Protein AF-A0AAI8MNH5-F1 (afdb_monomer_lite)

Organism: NCBI:txid537971

InterPro domains:
  IPR014054 Bacteriophage regulatory protein, Rha family [PF09669] (23-90)
  IPR014054 Bacteriophage regulatory protein, Rha family [TIGR02681] (15-87)

Foldseek 3Di:
DDFDAACNDTFDWDDDPPWTWGKLVVVCVRQLADSVLSVVLLVVQCPDPVCVVVSCVAWAKDWDQDPVRDIDIITIGTPVRVVVCVVVVQAHRVRHGNDDCDPVNVVD

pLDDT: mean 89.57, std 11.37, range [50.47, 97.88]

Sequence (108 aa):
MKDIVINNKSIQFEKQGEQIFCTSLDIANVFEKRHADVLELIYEKLTNEEIKDFTERNFPLSEYKDSTGRTLPCYKLTRDGFSFIAIYDKKDKDGNVIEERTQEDAKA

Secondary structure (DSSP, 8-state):
-PPEEETTEEE-PEEETTEEEEEHHHHHHHTT--HHHHHHHHHHHHT-GGGHHHHHHH--EEEEE-TTS-EEEEEEE-HHHHHHHHHH--B-TTS-B-----TTGGG-

Structure (mmCIF, N/CA/C/O backbone):
data_AF-A0AAI8MNH5-F1
#
_entry.id   AF-A0AAI8MNH5-F1
#
loop_
_atom_site.group_PDB
_atom_site.id
_atom_site.type_symbol
_atom_site.label_atom_id
_atom_site.label_alt_id
_atom_site.label_comp_id
_atom_site.label_asym_id
_atom_site.label_entity_id
_atom_site.label_seq_id
_atom_site.pdbx_PDB_ins_code
_atom_site.Cartn_x
_atom_site.Cartn_y
_atom_site.Cartn_z
_atom_site.occupancy
_atom_site.B_iso_or_equiv
_atom_site.auth_seq_id
_atom_site.auth_comp_id
_atom_site.auth_asym_id
_atom_site.auth_atom_id
_atom_site.pdbx_PDB_model_num
ATOM 1 N N . MET A 1 1 ? -21.171 1.508 7.738 1.00 60.47 1 MET A N 1
ATOM 2 C CA . MET A 1 1 ? -20.671 1.929 6.411 1.00 60.47 1 MET A CA 1
ATOM 3 C C . MET A 1 1 ? -21.249 0.980 5.377 1.00 60.47 1 MET A C 1
ATOM 5 O O . MET A 1 1 ? -21.692 -0.089 5.772 1.00 60.47 1 MET A O 1
ATOM 9 N N . LYS A 1 2 ? -21.377 1.405 4.118 1.00 69.25 2 LYS A N 1
ATOM 10 C CA . LYS A 1 2 ? -21.957 0.569 3.063 1.00 69.25 2 LYS A CA 1
ATOM 11 C C . LYS A 1 2 ? -20.825 -0.159 2.351 1.00 69.25 2 LYS A C 1
ATOM 13 O O . LYS A 1 2 ? -19.942 0.502 1.813 1.00 69.25 2 LYS A O 1
ATOM 18 N N . ASP A 1 3 ? -20.890 -1.479 2.356 1.00 81.56 3 ASP A N 1
ATOM 19 C CA . ASP A 1 3 ? -20.016 -2.363 1.598 1.00 81.56 3 ASP A CA 1
ATOM 20 C C . ASP A 1 3 ? -20.044 -1.972 0.121 1.00 81.56 3 ASP A C 1
ATOM 22 O O . ASP A 1 3 ? -21.117 -1.852 -0.484 1.00 81.56 3 ASP A O 1
ATOM 26 N N . ILE A 1 4 ? -18.863 -1.770 -0.458 1.00 85.69 4 ILE A N 1
ATOM 27 C CA . ILE A 1 4 ? -18.712 -1.633 -1.904 1.00 85.69 4 ILE A CA 1
ATOM 28 C C . ILE A 1 4 ? -18.220 -2.975 -2.426 1.00 85.69 4 ILE A C 1
ATOM 30 O O . ILE A 1 4 ? -17.228 -3.510 -1.938 1.00 85.69 4 ILE A O 1
ATOM 34 N N . VAL A 1 5 ? -18.925 -3.521 -3.415 1.00 87.50 5 VAL A N 1
ATOM 35 C CA . VAL A 1 5 ? -18.551 -4.785 -4.050 1.00 87.50 5 VAL A CA 1
ATOM 36 C C . VAL A 1 5 ? -17.791 -4.488 -5.336 1.00 87.50 5 VAL A C 1
ATOM 38 O O . VAL A 1 5 ? -18.331 -3.852 -6.239 1.00 87.50 5 VAL A O 1
ATOM 41 N N . ILE A 1 6 ? -16.551 -4.965 -5.419 1.00 86.19 6 ILE A N 1
ATOM 42 C CA . ILE A 1 6 ? -15.696 -4.886 -6.611 1.00 86.19 6 ILE A CA 1
ATOM 43 C C . ILE A 1 6 ? -15.214 -6.303 -6.913 1.00 86.19 6 ILE A C 1
ATOM 45 O O . ILE A 1 6 ? -14.710 -6.972 -6.018 1.00 86.19 6 ILE A O 1
ATOM 49 N N . ASN A 1 7 ? -15.395 -6.790 -8.144 1.00 86.38 7 ASN A N 1
ATOM 50 C CA . ASN A 1 7 ? -14.998 -8.151 -8.543 1.00 86.38 7 ASN A CA 1
ATOM 51 C C . ASN A 1 7 ? -15.509 -9.253 -7.585 1.00 86.38 7 ASN A C 1
ATOM 53 O O . ASN A 1 7 ? -14.780 -10.175 -7.234 1.00 86.38 7 ASN A O 1
ATOM 57 N N . ASN A 1 8 ? -16.760 -9.146 -7.118 1.00 88.31 8 ASN A N 1
ATOM 58 C CA . ASN A 1 8 ? -17.367 -10.042 -6.116 1.00 88.31 8 ASN A CA 1
ATOM 59 C C . ASN A 1 8 ? -16.665 -10.067 -4.742 1.00 88.31 8 ASN A C 1
ATOM 61 O O . ASN A 1 8 ? -16.939 -10.947 -3.926 1.00 88.31 8 ASN A O 1
ATOM 65 N N . LYS A 1 9 ? -15.789 -9.102 -4.452 1.00 87.94 9 LYS A N 1
ATOM 66 C CA . LYS A 1 9 ? -15.167 -8.899 -3.140 1.00 87.94 9 LYS A CA 1
ATOM 67 C C . LYS A 1 9 ? -15.828 -7.713 -2.444 1.00 87.94 9 LYS A C 1
ATOM 69 O O . LYS A 1 9 ? -15.962 -6.648 -3.045 1.00 87.94 9 LYS A O 1
ATOM 74 N N . SER A 1 10 ? -16.245 -7.893 -1.190 1.00 87.44 10 SER A N 1
ATOM 75 C CA . SER A 1 10 ? -16.706 -6.777 -0.354 1.00 87.44 10 SER A CA 1
ATOM 76 C C . SER A 1 10 ? -15.500 -6.011 0.185 1.00 87.44 10 SER A C 1
ATOM 78 O O . SER A 1 10 ? -14.568 -6.626 0.708 1.00 87.44 10 SER A O 1
ATOM 80 N N . ILE A 1 11 ? -15.528 -4.686 0.054 1.00 88.62 11 ILE A N 1
ATOM 81 C CA . ILE A 1 11 ? -14.507 -3.774 0.568 1.00 88.62 11 ILE A CA 1
ATOM 82 C C . ILE A 1 11 ? -15.149 -2.801 1.548 1.00 88.62 11 ILE A C 1
ATOM 84 O O . ILE A 1 11 ? -16.185 -2.188 1.261 1.00 88.62 11 ILE A O 1
ATOM 88 N N . GLN A 1 12 ? -14.480 -2.623 2.685 1.00 86.38 12 GLN A N 1
ATOM 89 C CA . GLN A 1 12 ? -14.808 -1.614 3.684 1.00 86.38 12 GLN A CA 1
ATOM 90 C C . GLN A 1 12 ? -13.791 -0.487 3.600 1.00 86.38 12 GLN A C 1
ATOM 92 O O . GLN A 1 12 ? -12.717 -0.561 4.190 1.00 86.38 12 GLN A O 1
ATOM 97 N N . PHE A 1 13 ? -1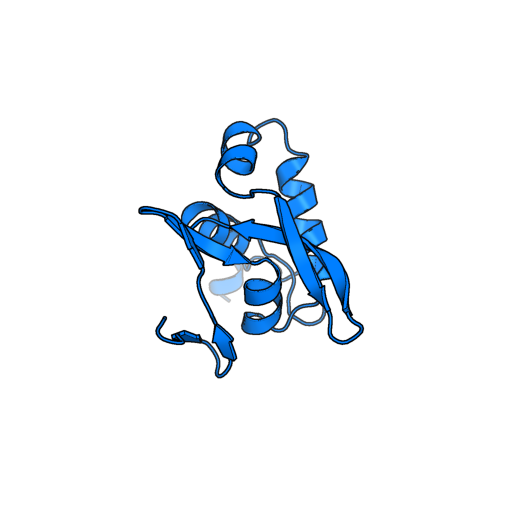4.132 0.572 2.872 1.00 88.56 13 PHE A N 1
ATOM 98 C CA . PHE A 1 13 ? -13.297 1.763 2.884 1.00 88.56 13 PHE A CA 1
ATOM 99 C C . PHE A 1 13 ? -13.379 2.449 4.246 1.00 88.56 13 PHE A C 1
ATOM 101 O O . PHE A 1 13 ? -14.466 2.663 4.790 1.00 88.56 13 PHE A O 1
ATOM 108 N N . GLU A 1 14 ? -12.228 2.837 4.778 1.00 89.94 14 GLU A N 1
ATOM 109 C CA . GLU A 1 14 ? -12.155 3.603 6.010 1.00 89.94 14 GLU A CA 1
ATOM 110 C C . GLU A 1 14 ? -12.328 5.089 5.706 1.00 89.94 14 GLU A C 1
ATOM 112 O O . GLU A 1 14 ? -11.667 5.640 4.827 1.00 89.94 14 GLU A O 1
ATOM 117 N N . LYS A 1 15 ? -13.204 5.762 6.453 1.00 91.31 15 LYS A N 1
ATOM 118 C CA . LYS A 1 15 ? -13.363 7.216 6.387 1.00 91.31 15 LYS A CA 1
ATOM 119 C C . LYS A 1 15 ? -12.698 7.864 7.599 1.00 91.31 15 LYS A C 1
ATOM 121 O O . LYS A 1 15 ? -13.087 7.584 8.731 1.00 91.31 15 LYS A O 1
ATOM 126 N N . GLN A 1 16 ? -11.775 8.791 7.356 1.00 89.75 16 GLN A N 1
ATOM 127 C CA . GLN A 1 16 ? -11.170 9.637 8.384 1.00 89.75 16 GLN A CA 1
ATOM 128 C C . GLN A 1 16 ? -11.287 11.103 7.955 1.00 89.75 16 GLN A C 1
ATOM 130 O O . GLN A 1 16 ? -10.633 11.552 7.015 1.00 89.75 16 GLN A O 1
ATOM 135 N N . GLY A 1 17 ? -12.168 11.854 8.622 1.00 90.62 17 GLY A N 1
ATOM 136 C CA . GLY A 1 17 ? -12.531 13.204 8.185 1.00 90.62 17 GLY A CA 1
ATOM 137 C C . GLY A 1 17 ? -13.129 13.192 6.774 1.00 90.62 17 GLY A C 1
ATOM 138 O O . GLY A 1 17 ? -14.060 12.433 6.502 1.00 90.62 17 GLY A O 1
ATOM 139 N N . GLU A 1 18 ? -12.574 14.008 5.879 1.00 90.75 18 GLU A N 1
ATOM 140 C CA . GLU A 1 18 ? -12.961 14.076 4.460 1.00 90.75 18 GLU A CA 1
ATOM 141 C C . GLU A 1 18 ? -12.191 13.086 3.567 1.00 90.75 18 GLU A C 1
ATOM 143 O O . GLU A 1 18 ? -12.475 12.969 2.374 1.00 90.75 18 GLU A O 1
ATOM 148 N N . GLN A 1 19 ? -11.225 12.347 4.122 1.00 90.31 19 GLN A N 1
ATOM 149 C CA . GLN A 1 19 ? -10.474 11.338 3.381 1.00 90.31 19 GLN A CA 1
ATOM 150 C C . GLN A 1 19 ? -11.103 9.951 3.499 1.00 90.31 19 GLN A C 1
ATOM 152 O O . GLN A 1 19 ? -11.662 9.560 4.527 1.00 90.31 19 GLN A O 1
ATOM 157 N N . ILE A 1 20 ? -10.978 9.209 2.403 1.00 92.88 20 ILE A N 1
ATOM 158 C CA . ILE A 1 20 ? -11.375 7.812 2.274 1.00 92.88 20 ILE A CA 1
ATOM 159 C C . ILE A 1 20 ? -10.114 7.020 1.957 1.00 92.88 20 ILE A C 1
ATOM 161 O O . ILE A 1 20 ? -9.343 7.419 1.078 1.00 92.88 20 ILE A O 1
ATOM 165 N N . PHE A 1 21 ? -9.939 5.907 2.657 1.00 95.38 21 PHE A N 1
ATOM 166 C CA . PHE A 1 21 ? -8.795 5.024 2.535 1.00 95.38 21 PHE A CA 1
ATOM 167 C C . PHE A 1 21 ? -9.238 3.610 2.179 1.00 95.38 21 PHE A C 1
ATOM 169 O O . PHE A 1 21 ? -10.235 3.110 2.702 1.00 95.38 21 PHE A O 1
ATOM 176 N N . CYS A 1 22 ? -8.466 2.952 1.321 1.00 95.19 22 CYS A N 1
ATOM 177 C CA . CYS A 1 22 ? -8.396 1.493 1.296 1.00 95.19 22 CYS A CA 1
ATOM 178 C C . CYS A 1 22 ? -7.104 1.035 1.966 1.00 95.19 22 CYS A C 1
ATOM 180 O O . CYS A 1 22 ? -6.228 1.840 2.276 1.00 95.19 22 CYS A O 1
ATOM 182 N N . THR A 1 23 ? -6.975 -0.261 2.192 1.00 96.69 23 THR A N 1
ATOM 183 C CA . THR A 1 23 ? -5.763 -0.878 2.721 1.00 96.69 23 THR A CA 1
ATOM 184 C C . THR A 1 23 ? -5.026 -1.652 1.631 1.00 96.69 23 THR A C 1
ATOM 186 O O . THR A 1 23 ? -5.609 -2.071 0.630 1.00 96.69 23 THR A O 1
ATOM 189 N N . SER A 1 24 ? -3.739 -1.928 1.845 1.00 96.88 24 SER A N 1
ATOM 190 C CA . SER A 1 24 ? -2.984 -2.839 0.975 1.00 96.88 24 SER A CA 1
ATOM 191 C C . SER A 1 24 ? -3.571 -4.260 0.936 1.00 96.88 24 SER A C 1
ATOM 193 O O . SER A 1 24 ? -3.350 -4.982 -0.035 1.00 96.88 24 SER A O 1
ATOM 195 N N . LEU A 1 25 ? -4.370 -4.650 1.939 1.00 95.62 25 LEU A N 1
ATOM 196 C CA . LEU A 1 25 ? -5.148 -5.894 1.925 1.00 95.62 25 LEU A CA 1
ATOM 197 C C . LEU A 1 25 ? -6.332 -5.833 0.965 1.00 95.62 25 LEU A C 1
ATOM 199 O O . LEU A 1 25 ? -6.587 -6.811 0.267 1.00 95.62 25 LEU A O 1
ATOM 203 N N . ASP A 1 26 ? -7.040 -4.704 0.906 1.00 94.69 26 ASP A N 1
ATOM 204 C CA . ASP A 1 26 ? -8.159 -4.532 -0.024 1.00 94.69 26 ASP A CA 1
ATOM 205 C C . ASP A 1 26 ? -7.673 -4.645 -1.470 1.00 94.69 26 ASP A C 1
ATOM 207 O O . ASP A 1 26 ? -8.284 -5.338 -2.279 1.00 94.69 26 ASP A O 1
ATOM 211 N N . ILE A 1 27 ? -6.524 -4.034 -1.772 1.00 94.00 27 ILE A N 1
ATOM 212 C CA . ILE A 1 27 ? -5.861 -4.143 -3.078 1.00 94.00 27 ILE A CA 1
ATOM 213 C C . ILE A 1 27 ? -5.529 -5.608 -3.371 1.00 94.00 27 ILE A C 1
ATOM 215 O O . ILE A 1 27 ? -5.960 -6.145 -4.390 1.00 94.00 27 ILE A O 1
ATOM 219 N N . ALA A 1 28 ? -4.835 -6.284 -2.452 1.00 94.19 28 ALA A N 1
ATOM 220 C CA . ALA A 1 28 ? -4.496 -7.696 -2.610 1.00 94.19 28 ALA A CA 1
ATOM 221 C C . ALA A 1 28 ? -5.742 -8.568 -2.865 1.00 94.19 28 ALA A C 1
ATOM 223 O O . ALA A 1 28 ? -5.740 -9.409 -3.759 1.00 94.19 28 ALA A O 1
ATOM 224 N N . ASN A 1 29 ? -6.834 -8.328 -2.139 1.00 93.44 29 ASN A N 1
ATOM 225 C CA . ASN A 1 29 ? -8.073 -9.091 -2.268 1.00 93.44 29 ASN A CA 1
ATOM 226 C C . ASN A 1 29 ? -8.791 -8.854 -3.609 1.00 93.44 29 ASN A C 1
ATOM 228 O O . ASN A 1 29 ? -9.257 -9.805 -4.234 1.00 93.44 29 ASN A O 1
ATOM 232 N N . VAL A 1 30 ? -8.883 -7.599 -4.060 1.00 91.88 30 VAL A N 1
ATOM 233 C CA . VAL A 1 30 ? -9.598 -7.219 -5.296 1.00 91.88 30 VAL A CA 1
ATOM 234 C C . VAL A 1 30 ? -8.871 -7.666 -6.552 1.00 91.88 30 VAL A C 1
ATOM 236 O O . VAL A 1 30 ? -9.517 -8.095 -7.509 1.00 91.88 30 VAL A O 1
ATOM 239 N N . PHE A 1 31 ? -7.544 -7.538 -6.553 1.00 90.88 31 PHE A N 1
ATOM 240 C CA . PHE A 1 31 ? -6.692 -7.923 -7.678 1.00 90.88 31 PHE A CA 1
ATOM 241 C C . PHE A 1 31 ? -6.207 -9.375 -7.582 1.00 90.88 31 PHE A C 1
ATOM 243 O O . PHE A 1 31 ? -5.443 -9.817 -8.433 1.00 90.88 31 PHE A O 1
ATOM 250 N N . GLU A 1 32 ? -6.664 -10.110 -6.563 1.00 93.00 32 GLU A N 1
ATOM 251 C CA . GLU A 1 32 ? -6.340 -11.519 -6.309 1.00 93.00 32 GLU A CA 1
ATOM 252 C C . GLU A 1 32 ? -4.833 -11.791 -6.189 1.00 93.00 32 GLU A C 1
ATOM 254 O O . GLU A 1 32 ? -4.340 -12.838 -6.595 1.00 93.00 32 GLU A O 1
ATOM 259 N N . LYS A 1 33 ? -4.100 -10.845 -5.600 1.00 92.75 33 LYS A N 1
ATOM 260 C CA . LYS A 1 33 ? -2.645 -10.893 -5.424 1.00 92.75 33 LYS A CA 1
ATOM 261 C C . LYS A 1 33 ? -2.252 -11.307 -4.021 1.00 92.75 33 LYS A C 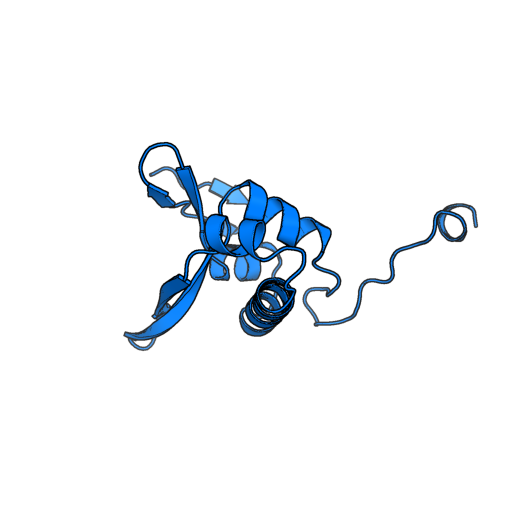1
ATOM 263 O O . LYS A 1 33 ? -3.002 -11.144 -3.055 1.00 92.75 33 LYS A O 1
ATOM 268 N N . ARG A 1 34 ? -1.010 -11.771 -3.873 1.00 94.56 34 ARG A N 1
ATOM 269 C CA . ARG A 1 34 ? -0.421 -11.934 -2.544 1.00 94.56 34 ARG A CA 1
ATOM 270 C C . ARG A 1 34 ? -0.230 -10.559 -1.916 1.00 94.56 34 ARG A C 1
ATOM 272 O O . ARG A 1 34 ? 0.341 -9.657 -2.522 1.00 94.56 34 ARG A O 1
ATOM 279 N N . HIS A 1 35 ? -0.624 -10.424 -0.652 1.00 95.44 35 HIS A N 1
ATOM 280 C CA . HIS A 1 35 ? -0.398 -9.189 0.108 1.00 95.44 35 HIS A CA 1
ATOM 281 C C . HIS A 1 35 ? 1.086 -8.804 0.167 1.00 95.44 35 HIS A C 1
ATOM 283 O O . HIS A 1 35 ? 1.412 -7.626 0.088 1.00 95.44 35 HIS A O 1
ATOM 289 N N . ALA A 1 36 ? 1.979 -9.797 0.220 1.00 94.94 36 ALA A N 1
ATOM 290 C CA . ALA A 1 36 ? 3.425 -9.588 0.180 1.00 94.94 36 ALA A CA 1
ATOM 291 C C . ALA A 1 36 ? 3.890 -8.833 -1.078 1.00 94.94 36 ALA A C 1
ATOM 293 O O . ALA A 1 36 ? 4.712 -7.932 -0.954 1.00 94.94 36 ALA A O 1
ATOM 294 N N . ASP A 1 37 ? 3.328 -9.139 -2.249 1.00 94.31 37 ASP A N 1
ATOM 295 C CA . ASP A 1 37 ? 3.728 -8.505 -3.512 1.00 94.31 37 ASP A CA 1
ATOM 296 C C . ASP A 1 37 ? 3.240 -7.047 -3.568 1.00 94.31 37 ASP A C 1
ATOM 298 O O . ASP A 1 37 ? 3.942 -6.158 -4.044 1.00 94.31 37 ASP A O 1
ATOM 302 N N . VAL A 1 38 ? 2.058 -6.771 -3.002 1.00 96.06 38 VAL A N 1
ATOM 303 C CA . VAL A 1 38 ? 1.544 -5.399 -2.849 1.00 96.06 38 VAL A CA 1
ATOM 304 C C . VAL A 1 38 ? 2.412 -4.594 -1.876 1.00 96.06 38 VAL A C 1
ATOM 306 O O . VAL A 1 38 ? 2.693 -3.423 -2.123 1.00 96.06 38 VAL A O 1
ATOM 309 N N . LEU A 1 39 ? 2.847 -5.202 -0.767 1.00 96.62 39 LEU A N 1
ATOM 310 C CA . LEU A 1 39 ? 3.746 -4.553 0.190 1.00 96.62 39 LEU A CA 1
ATOM 311 C C . LEU A 1 39 ? 5.123 -4.276 -0.416 1.00 96.62 39 LEU A C 1
ATOM 313 O O . LEU A 1 39 ? 5.661 -3.199 -0.179 1.00 96.62 39 LEU A O 1
ATOM 317 N N . GLU A 1 40 ? 5.668 -5.208 -1.200 1.00 95.50 40 GLU A N 1
ATOM 318 C CA . GLU A 1 40 ? 6.922 -5.021 -1.936 1.00 95.50 40 GLU A CA 1
ATOM 319 C C . GLU A 1 40 ? 6.816 -3.821 -2.882 1.00 95.50 40 GLU A C 1
ATOM 321 O O . GLU A 1 40 ? 7.630 -2.906 -2.798 1.00 95.50 40 GLU A O 1
ATOM 326 N N . LEU A 1 41 ? 5.752 -3.755 -3.691 1.00 95.38 41 LEU A N 1
ATOM 327 C CA . LEU A 1 41 ? 5.515 -2.627 -4.588 1.00 95.38 41 LEU A CA 1
ATOM 328 C C . LEU A 1 41 ? 5.431 -1.297 -3.828 1.00 95.38 41 LEU A C 1
ATOM 330 O O . LEU A 1 41 ? 6.066 -0.326 -4.228 1.00 95.38 41 LEU A O 1
ATOM 334 N N . ILE A 1 42 ? 4.673 -1.231 -2.728 1.00 97.06 42 ILE A N 1
ATOM 335 C CA . ILE A 1 42 ? 4.572 -0.009 -1.911 1.00 97.06 42 ILE A CA 1
ATOM 336 C C . ILE A 1 42 ? 5.939 0.366 -1.325 1.00 97.06 42 ILE A C 1
ATOM 338 O O . ILE A 1 42 ? 6.310 1.539 -1.349 1.00 97.06 42 ILE A O 1
ATOM 342 N N . TYR A 1 43 ? 6.697 -0.615 -0.833 1.00 96.31 43 TYR A N 1
ATOM 343 C CA . TYR A 1 43 ? 8.029 -0.402 -0.276 1.00 96.31 43 TYR A CA 1
ATOM 344 C C . TYR A 1 43 ? 8.995 0.171 -1.316 1.00 96.31 43 TYR A C 1
ATOM 346 O O . TYR A 1 43 ? 9.646 1.175 -1.039 1.00 96.31 43 TYR A O 1
ATOM 354 N N . GLU A 1 44 ? 9.015 -0.372 -2.537 1.00 95.69 44 GLU A N 1
ATOM 355 C CA . GLU A 1 44 ? 9.805 0.186 -3.640 1.00 95.69 44 GLU A CA 1
ATOM 356 C C . GLU A 1 44 ? 9.492 1.672 -3.869 1.00 95.69 44 GLU A C 1
ATOM 358 O O . GLU A 1 44 ? 10.404 2.479 -4.060 1.00 95.69 44 GLU A O 1
ATOM 363 N N . LYS A 1 45 ? 8.209 2.065 -3.809 1.00 95.75 45 LYS A N 1
ATOM 364 C CA . LYS A 1 45 ? 7.807 3.474 -3.975 1.00 95.75 45 LYS A CA 1
ATOM 365 C C . LYS A 1 45 ? 8.235 4.337 -2.795 1.00 95.75 45 LYS A C 1
ATOM 367 O O . LYS A 1 45 ? 8.721 5.438 -3.020 1.00 95.75 45 LYS A O 1
ATOM 372 N N . LEU A 1 46 ? 8.102 3.837 -1.568 1.00 95.94 46 LEU A N 1
ATOM 373 C CA . LEU A 1 46 ? 8.546 4.537 -0.358 1.00 95.94 46 LEU A CA 1
ATOM 374 C C . LEU A 1 46 ? 10.061 4.779 -0.339 1.00 95.94 46 LEU A C 1
ATOM 376 O O . LEU A 1 46 ? 10.507 5.771 0.226 1.00 95.94 46 LEU A O 1
ATOM 380 N N . THR A 1 47 ? 10.852 3.892 -0.951 1.00 96.44 47 THR A N 1
ATOM 381 C CA . THR A 1 47 ? 12.316 4.045 -1.041 1.00 96.44 47 THR A CA 1
ATOM 382 C C . THR A 1 47 ? 12.785 4.964 -2.171 1.00 96.44 47 THR A C 1
ATOM 384 O O . THR A 1 47 ? 13.980 5.236 -2.280 1.00 96.44 47 THR A O 1
ATOM 387 N N . ASN A 1 48 ? 11.875 5.448 -3.021 1.00 96.12 48 ASN A N 1
ATOM 388 C CA . ASN A 1 48 ? 12.214 6.388 -4.080 1.00 96.12 48 ASN A CA 1
ATOM 389 C C . ASN A 1 48 ? 12.149 7.835 -3.555 1.00 96.12 48 ASN A C 1
ATOM 391 O O . ASN A 1 48 ? 11.070 8.409 -3.398 1.00 96.12 48 ASN A O 1
ATOM 395 N N . GLU A 1 49 ? 13.322 8.436 -3.339 1.00 97.00 49 GLU A N 1
ATOM 396 C CA . GLU A 1 49 ? 13.461 9.801 -2.813 1.00 97.00 49 GLU A CA 1
ATOM 397 C C . GLU A 1 49 ? 12.812 10.877 -3.704 1.00 97.00 49 GLU A C 1
ATOM 399 O O . GLU A 1 49 ? 12.376 11.903 -3.187 1.00 97.00 49 GLU A O 1
ATOM 404 N N . GLU A 1 50 ? 12.670 10.654 -5.017 1.00 97.62 50 GLU A N 1
ATOM 405 C CA . GLU A 1 50 ? 12.047 11.629 -5.931 1.00 97.62 50 GLU A CA 1
ATOM 406 C C . GLU A 1 50 ? 10.545 11.815 -5.670 1.00 97.62 50 GLU A C 1
ATOM 408 O O . GLU A 1 50 ? 9.982 12.863 -5.982 1.00 97.62 50 GLU A O 1
ATOM 413 N N . ILE A 1 51 ? 9.887 10.804 -5.094 1.00 96.19 51 ILE A N 1
ATOM 414 C CA . ILE A 1 51 ? 8.441 10.801 -4.825 1.00 96.19 51 ILE A CA 1
ATOM 415 C C . ILE A 1 51 ? 8.118 10.732 -3.330 1.00 96.19 51 ILE A C 1
ATOM 417 O O . ILE A 1 51 ? 6.967 10.497 -2.953 1.00 96.19 51 ILE A O 1
ATOM 421 N N . LYS A 1 52 ? 9.107 10.956 -2.464 1.00 95.88 52 LYS A N 1
ATOM 422 C CA . LYS A 1 52 ? 8.967 10.812 -1.013 1.00 95.88 52 LYS A CA 1
ATOM 423 C C . LYS A 1 52 ? 7.787 11.597 -0.443 1.00 95.88 52 LYS A C 1
ATOM 425 O O . LYS A 1 52 ? 6.906 10.991 0.162 1.00 95.88 52 LYS A O 1
ATOM 430 N N . ASP A 1 53 ? 7.692 12.892 -0.747 1.00 97.38 53 ASP A N 1
ATOM 431 C CA . ASP A 1 53 ? 6.598 13.768 -0.295 1.00 97.38 53 ASP A CA 1
ATOM 432 C C . ASP A 1 53 ? 5.209 13.250 -0.699 1.00 97.38 53 ASP A C 1
ATOM 434 O O . ASP A 1 53 ? 4.228 13.411 0.036 1.00 97.38 53 ASP A O 1
ATOM 438 N N . PHE A 1 54 ? 5.109 12.621 -1.875 1.00 97.25 54 PHE A N 1
ATOM 439 C CA . PHE A 1 54 ? 3.875 11.990 -2.327 1.00 97.25 54 PHE A CA 1
ATOM 440 C C . PHE A 1 54 ? 3.578 10.748 -1.490 1.00 97.25 54 PHE A C 1
ATOM 442 O O . PHE A 1 54 ? 2.468 10.600 -0.976 1.00 97.25 54 PHE A O 1
ATOM 449 N N . THR A 1 55 ? 4.556 9.857 -1.335 1.00 96.38 55 THR A N 1
ATOM 450 C CA . THR A 1 55 ? 4.356 8.586 -0.632 1.00 96.38 55 THR A CA 1
ATOM 451 C C . THR A 1 55 ? 4.074 8.767 0.861 1.00 96.38 55 THR A C 1
ATOM 453 O O . THR A 1 55 ? 3.165 8.119 1.373 1.00 96.38 55 THR A O 1
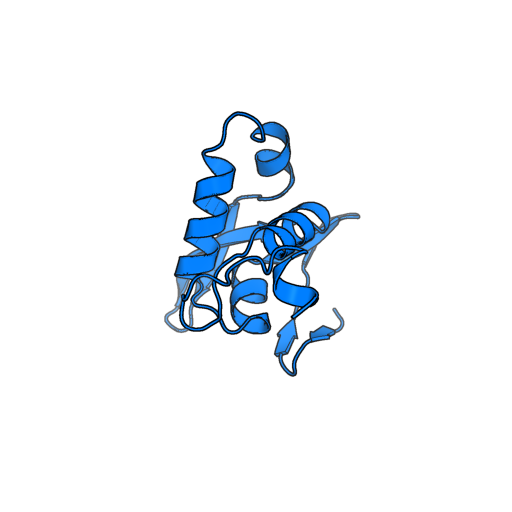ATOM 456 N N . GLU A 1 56 ? 4.727 9.716 1.540 1.00 95.12 56 GLU A N 1
ATOM 457 C CA . GLU A 1 56 ? 4.491 10.019 2.961 1.00 95.12 56 GLU A CA 1
ATOM 458 C C . GLU A 1 56 ? 3.043 10.454 3.238 1.00 95.12 56 GLU A C 1
ATOM 460 O O . GLU A 1 56 ? 2.469 10.125 4.277 1.00 95.12 56 GLU A O 1
ATOM 465 N N . ARG A 1 57 ? 2.423 11.173 2.296 1.00 96.00 57 ARG A N 1
ATOM 466 C CA . ARG A 1 57 ? 1.040 11.659 2.426 1.00 96.00 57 ARG A CA 1
ATOM 467 C C . ARG A 1 57 ? 0.000 10.635 1.994 1.00 96.00 57 ARG A C 1
ATOM 469 O O . ARG A 1 57 ? -1.141 10.702 2.449 1.00 96.00 57 ARG A O 1
ATOM 476 N N . ASN A 1 58 ? 0.368 9.732 1.089 1.00 97.81 58 ASN A N 1
ATOM 477 C CA . ASN A 1 58 ? -0.579 8.840 0.432 1.00 97.81 58 ASN A CA 1
ATOM 478 C C . ASN A 1 58 ? -0.517 7.392 0.924 1.00 97.81 58 ASN A C 1
ATOM 480 O O . ASN A 1 58 ? -1.497 6.680 0.709 1.00 97.81 58 ASN A O 1
ATOM 484 N N . PHE A 1 59 ? 0.559 6.981 1.607 1.00 97.62 59 PHE A N 1
ATOM 485 C CA . PHE A 1 59 ? 0.757 5.632 2.155 1.00 97.62 59 PHE A CA 1
ATOM 486 C C . PHE A 1 59 ? 1.009 5.637 3.676 1.00 97.62 59 PHE A C 1
ATOM 488 O O . PHE A 1 59 ? 2.068 5.194 4.129 1.00 97.62 59 PHE A O 1
ATOM 495 N N . PRO A 1 60 ? 0.073 6.130 4.510 1.00 96.62 60 PRO A N 1
ATOM 496 C CA . PRO A 1 60 ? 0.221 6.027 5.958 1.00 96.62 60 PRO A CA 1
ATOM 497 C C . PRO A 1 60 ? 0.315 4.565 6.424 1.00 96.62 60 PRO A C 1
ATOM 499 O O . PRO A 1 60 ? -0.510 3.717 6.065 1.00 96.62 60 PRO A O 1
ATOM 502 N N . LEU A 1 61 ? 1.320 4.283 7.260 1.00 96.69 61 LEU A N 1
ATOM 503 C CA . LEU A 1 61 ? 1.507 2.978 7.895 1.00 96.69 61 LEU A CA 1
ATOM 504 C C . LEU A 1 61 ? 0.320 2.657 8.812 1.00 96.69 61 LEU A C 1
ATOM 506 O O . LEU A 1 61 ? -0.184 3.514 9.540 1.00 96.69 61 LEU A O 1
ATOM 510 N N . SER A 1 62 ? -0.117 1.404 8.786 1.00 96.12 62 SER A N 1
ATOM 511 C CA . SER A 1 62 ? -1.187 0.900 9.633 1.00 96.12 62 SER A CA 1
ATOM 512 C C . SER A 1 62 ? -0.979 -0.578 9.966 1.00 96.12 62 SER A C 1
ATOM 514 O O . SER A 1 62 ? 0.068 -1.164 9.689 1.00 96.12 62 SER A O 1
ATOM 516 N N . GLU A 1 63 ? -1.972 -1.179 10.604 1.00 96.75 63 GLU A N 1
ATOM 517 C CA . GLU A 1 63 ? -1.931 -2.559 11.055 1.00 96.75 63 GLU A CA 1
ATOM 518 C C . GLU A 1 63 ? -3.300 -3.224 10.926 1.00 96.75 63 GLU A C 1
ATOM 520 O O . GLU A 1 63 ? -4.341 -2.566 10.901 1.00 96.75 63 GLU A O 1
ATOM 525 N N . TYR A 1 64 ? -3.295 -4.552 10.861 1.00 94.00 64 TYR A N 1
ATOM 526 C CA . TYR A 1 64 ? -4.498 -5.372 10.884 1.00 94.00 64 TYR A CA 1
ATOM 527 C C . TYR A 1 64 ? -4.296 -6.604 11.761 1.00 94.00 64 TYR A C 1
ATOM 529 O O . TYR A 1 64 ? -3.167 -7.032 12.003 1.00 94.00 64 TYR A O 1
ATOM 537 N N . LYS A 1 65 ? -5.403 -7.190 12.225 1.00 95.69 65 LYS A N 1
ATOM 538 C CA . LYS A 1 65 ? -5.392 -8.486 12.906 1.00 95.69 65 LYS A CA 1
ATOM 539 C C . LYS A 1 65 ? -5.699 -9.587 11.904 1.00 95.69 65 LYS A C 1
ATOM 541 O O . LYS A 1 65 ? -6.736 -9.541 11.245 1.00 95.69 65 LYS A O 1
ATOM 546 N N . ASP A 1 66 ? -4.807 -10.563 11.797 1.00 93.94 66 ASP A N 1
ATOM 547 C CA . ASP A 1 66 ? -5.047 -11.746 10.978 1.00 93.94 66 ASP A CA 1
ATOM 548 C C . ASP A 1 66 ? -6.001 -12.738 11.667 1.00 93.94 66 ASP A C 1
ATOM 550 O O . ASP A 1 66 ? -6.421 -12.552 12.813 1.00 93.94 66 ASP A O 1
ATOM 554 N N . SER A 1 67 ? -6.340 -13.825 10.972 1.00 93.38 67 SER A N 1
ATOM 555 C CA . SER A 1 67 ? -7.255 -14.854 11.483 1.00 93.38 67 SER A CA 1
ATOM 556 C C . SER A 1 67 ? -6.736 -15.596 12.721 1.00 93.38 67 SER A C 1
ATOM 558 O O . SER A 1 67 ? -7.519 -16.224 13.429 1.00 93.38 67 SER A O 1
ATOM 560 N N . THR A 1 68 ? -5.432 -15.519 13.000 1.00 96.75 68 THR A N 1
ATOM 561 C CA . THR A 1 68 ? -4.789 -16.096 14.190 1.00 96.75 68 THR A CA 1
ATOM 562 C C . THR A 1 68 ? -4.703 -15.096 15.349 1.00 96.75 68 THR A C 1
ATOM 564 O O . THR A 1 68 ? -4.244 -15.445 16.434 1.00 96.75 68 THR A O 1
ATOM 567 N N . GLY A 1 69 ? -5.150 -13.853 15.135 1.00 95.81 69 GLY A N 1
ATOM 568 C CA . GLY A 1 69 ? -5.118 -12.764 16.108 1.00 95.81 69 GLY A CA 1
ATOM 569 C C . GLY A 1 69 ? -3.805 -11.977 16.145 1.00 95.81 69 GLY A C 1
ATOM 570 O O . GLY A 1 69 ? -3.676 -11.069 16.974 1.00 95.81 69 GLY A O 1
ATOM 571 N N . ARG A 1 70 ? -2.840 -12.280 15.264 1.00 96.81 70 ARG A N 1
ATOM 572 C CA . ARG A 1 70 ? -1.573 -11.539 15.175 1.00 96.81 70 ARG A CA 1
ATOM 573 C C . ARG A 1 70 ? -1.823 -10.169 14.565 1.00 96.81 70 ARG A C 1
ATOM 575 O O . ARG A 1 70 ? -2.540 -10.053 13.576 1.00 96.81 70 ARG A O 1
ATOM 582 N N . THR A 1 71 ? -1.193 -9.149 15.136 1.00 97.44 71 THR A N 1
ATOM 583 C CA . THR A 1 71 ? -1.147 -7.815 14.537 1.00 97.44 71 THR A CA 1
ATOM 584 C C . THR A 1 71 ? -0.020 -7.779 13.505 1.00 97.44 71 THR A C 1
ATOM 586 O O . THR A 1 71 ? 1.131 -8.053 13.844 1.00 97.44 71 THR A O 1
ATOM 589 N N . LEU A 1 72 ? -0.353 -7.478 12.253 1.00 96.31 72 LEU A N 1
ATOM 590 C CA . LEU A 1 72 ? 0.573 -7.429 11.122 1.00 96.31 72 LEU A CA 1
ATOM 591 C C . LEU A 1 72 ? 0.511 -6.054 10.443 1.00 96.31 72 LEU A C 1
ATOM 593 O O . LEU A 1 72 ? -0.557 -5.437 10.426 1.00 96.31 72 LEU A O 1
ATOM 597 N N . PRO A 1 73 ? 1.626 -5.564 9.872 1.00 96.75 73 PRO A N 1
ATOM 598 C CA . PRO A 1 73 ? 1.651 -4.269 9.212 1.00 96.75 73 PRO A CA 1
ATOM 599 C C . PRO A 1 73 ? 0.862 -4.291 7.900 1.00 96.75 73 PRO A C 1
ATOM 601 O O . PRO A 1 73 ? 0.843 -5.276 7.157 1.00 96.75 73 PRO A O 1
ATOM 604 N N . CYS A 1 74 ? 0.244 -3.161 7.588 1.00 97.25 74 CYS A N 1
ATOM 605 C CA . CYS A 1 74 ? -0.298 -2.850 6.276 1.00 97.25 74 CYS A CA 1
ATOM 606 C C . CYS A 1 74 ? -0.134 -1.349 6.006 1.00 97.25 74 CYS A C 1
ATOM 608 O O . CYS A 1 74 ? 0.340 -0.597 6.854 1.00 97.25 74 CYS A O 1
ATOM 610 N N . TYR A 1 75 ? -0.527 -0.901 4.821 1.00 97.88 75 TYR A N 1
ATOM 611 C CA . TYR A 1 75 ? -0.610 0.524 4.518 1.00 97.88 75 TYR A CA 1
ATOM 612 C C . TYR A 1 75 ? -2.058 0.874 4.242 1.00 97.88 75 TYR A C 1
ATOM 614 O O . TYR A 1 75 ? -2.764 0.102 3.590 1.00 97.88 75 TYR A O 1
ATOM 622 N N . LYS A 1 76 ? -2.487 2.035 4.727 1.00 97.25 76 LYS A N 1
ATOM 623 C CA . LYS A 1 76 ? -3.670 2.704 4.198 1.00 97.25 76 LYS A CA 1
ATOM 624 C C . LYS A 1 76 ? -3.244 3.515 2.987 1.00 97.25 76 LYS A C 1
ATOM 626 O O . LYS A 1 76 ? -2.142 4.052 2.955 1.00 97.25 76 LYS A O 1
ATOM 631 N N . LEU A 1 77 ? -4.111 3.588 1.992 1.00 97.69 77 LEU A N 1
ATOM 632 C CA . LEU A 1 77 ? -3.884 4.327 0.768 1.00 97.69 77 LEU A CA 1
ATOM 633 C C . LEU A 1 77 ? -5.017 5.319 0.590 1.00 97.69 77 LEU A C 1
ATOM 635 O O . LEU A 1 77 ? -6.191 4.949 0.645 1.00 97.69 77 LEU A O 1
ATOM 639 N N . THR A 1 78 ? -4.662 6.578 0.364 1.00 97.06 78 THR A N 1
ATOM 640 C CA . THR A 1 78 ? -5.616 7.575 -0.128 1.00 97.06 78 THR A CA 1
ATOM 641 C C . THR A 1 78 ? -6.090 7.184 -1.532 1.00 97.06 78 THR A C 1
ATOM 643 O O . THR A 1 78 ? -5.555 6.278 -2.174 1.00 97.06 78 THR A O 1
ATOM 646 N N . ARG A 1 79 ? -7.058 7.926 -2.074 1.00 94.69 79 ARG A N 1
ATOM 647 C CA . ARG A 1 79 ? -7.472 7.787 -3.478 1.00 94.69 79 ARG A CA 1
ATOM 648 C C . ARG A 1 79 ? -6.315 7.960 -4.469 1.00 94.69 79 ARG A C 1
ATOM 650 O O . ARG A 1 79 ? -6.213 7.187 -5.422 1.00 94.69 79 ARG A O 1
ATOM 657 N N . ASP A 1 80 ? -5.460 8.952 -4.243 1.00 96.44 80 ASP A N 1
ATOM 658 C CA . ASP A 1 80 ? -4.332 9.245 -5.131 1.00 96.44 80 ASP A CA 1
ATOM 659 C C . ASP A 1 80 ? -3.252 8.171 -4.993 1.00 96.44 80 ASP A C 1
ATOM 661 O O . ASP A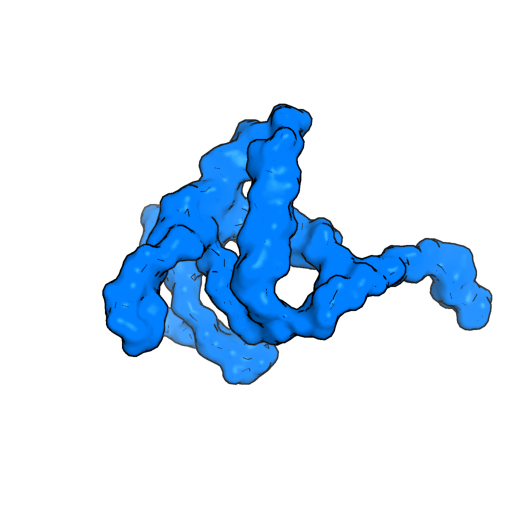 1 80 ? -2.740 7.679 -5.996 1.00 96.44 80 ASP A O 1
ATOM 665 N N . GLY A 1 81 ? -2.983 7.720 -3.764 1.00 96.75 81 GLY A N 1
ATOM 666 C CA . GLY A 1 81 ? -2.092 6.594 -3.504 1.00 96.75 81 GLY A CA 1
ATOM 667 C C . GLY A 1 81 ? -2.567 5.300 -4.164 1.00 96.75 81 GLY A C 1
ATOM 668 O O .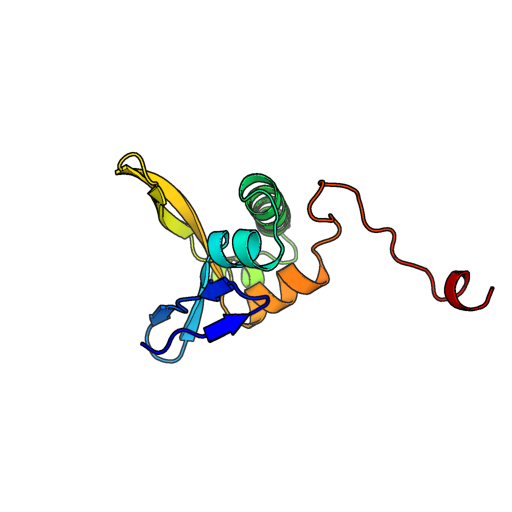 GLY A 1 81 ? -1.784 4.617 -4.819 1.00 96.75 81 GLY A O 1
ATOM 669 N N . PHE A 1 82 ? -3.856 4.981 -4.045 1.00 95.19 82 PHE A N 1
ATOM 670 C CA . PHE A 1 82 ? -4.457 3.840 -4.733 1.00 95.19 82 PHE A CA 1
ATOM 671 C C . PHE A 1 82 ? -4.287 3.947 -6.251 1.00 95.19 82 PHE A C 1
ATOM 673 O O . PHE A 1 82 ? -3.840 2.993 -6.881 1.00 95.19 82 PHE A O 1
ATOM 680 N N . SER A 1 83 ? -4.611 5.107 -6.829 1.00 94.00 83 SER A N 1
ATOM 681 C CA . SER A 1 83 ? -4.519 5.324 -8.279 1.00 94.00 83 SER A CA 1
ATOM 682 C C . SER A 1 83 ? -3.082 5.162 -8.770 1.00 94.00 83 SER A C 1
ATOM 684 O O . SER A 1 83 ? -2.847 4.535 -9.798 1.00 94.00 83 SER A O 1
ATOM 686 N N . PHE A 1 84 ? -2.117 5.668 -7.999 1.00 94.75 84 PHE A N 1
ATOM 687 C CA . PHE A 1 84 ? -0.698 5.487 -8.270 1.00 94.75 84 PHE A CA 1
ATOM 688 C C . PHE A 1 84 ? -0.321 4.002 -8.290 1.00 94.75 84 PHE A C 1
ATOM 690 O O . PHE A 1 84 ? 0.211 3.519 -9.284 1.00 94.75 84 PHE A O 1
ATOM 697 N N . ILE A 1 85 ? -0.659 3.243 -7.245 1.00 94.31 85 ILE A N 1
ATOM 698 C CA . ILE A 1 85 ? -0.364 1.806 -7.207 1.00 94.31 85 ILE A CA 1
ATOM 699 C C . ILE A 1 85 ? -1.041 1.065 -8.361 1.00 94.31 85 ILE A C 1
ATOM 701 O O . ILE A 1 85 ? -0.367 0.315 -9.051 1.00 94.31 85 ILE A O 1
ATOM 705 N N . ALA A 1 86 ? -2.317 1.328 -8.642 1.00 90.19 86 ALA A N 1
ATOM 706 C CA . ALA A 1 86 ? -3.047 0.668 -9.725 1.00 90.19 86 ALA A CA 1
ATOM 707 C C . ALA A 1 86 ? -2.412 0.881 -11.115 1.00 90.19 86 ALA A C 1
ATOM 709 O O . ALA A 1 86 ? -2.517 0.006 -11.968 1.00 90.19 86 ALA A O 1
ATOM 710 N N . ILE A 1 87 ? -1.751 2.022 -11.343 1.00 88.56 87 ILE A N 1
ATOM 711 C CA . ILE A 1 87 ? -1.034 2.317 -12.595 1.00 88.56 87 ILE A CA 1
ATOM 712 C C . ILE A 1 87 ? 0.332 1.617 -12.643 1.00 88.56 87 ILE A C 1
ATOM 714 O O . ILE A 1 87 ? 0.745 1.148 -13.700 1.00 88.56 87 ILE A O 1
ATOM 718 N N . TYR A 1 88 ? 1.050 1.560 -11.518 1.00 88.25 88 TYR A N 1
ATOM 719 C CA . TYR A 1 88 ? 2.417 1.024 -11.454 1.00 88.25 88 TYR A CA 1
ATOM 720 C C . TYR A 1 88 ? 2.500 -0.461 -11.089 1.00 88.25 88 TYR A C 1
ATOM 722 O O . TYR A 1 88 ? 3.598 -1.016 -11.032 1.00 88.25 88 TYR A O 1
ATOM 730 N N . ASP A 1 89 ? 1.371 -1.101 -10.818 1.00 89.12 89 ASP A N 1
ATOM 731 C CA . ASP A 1 89 ? 1.293 -2.514 -10.491 1.00 89.12 89 ASP A CA 1
ATOM 732 C C . ASP A 1 89 ? 1.456 -3.370 -11.752 1.00 89.12 89 ASP A C 1
ATOM 734 O O . ASP A 1 89 ? 0.507 -3.652 -12.483 1.00 89.12 89 ASP A O 1
ATOM 738 N N . LYS A 1 90 ? 2.708 -3.757 -12.016 1.00 88.12 90 LYS A N 1
ATOM 739 C CA . LYS A 1 90 ? 3.108 -4.498 -13.218 1.00 88.12 90 LYS A CA 1
ATOM 740 C C . LYS A 1 90 ? 3.068 -6.011 -13.058 1.00 88.12 90 LYS A C 1
ATOM 742 O O . LYS A 1 90 ? 3.475 -6.691 -13.984 1.00 88.12 90 LYS A O 1
ATOM 747 N N . LYS A 1 91 ? 2.673 -6.566 -11.912 1.00 88.62 91 LYS A N 1
ATOM 748 C CA . LYS A 1 91 ? 2.594 -8.028 -11.738 1.00 88.62 91 LYS A CA 1
ATOM 749 C C . LYS A 1 91 ? 1.156 -8.494 -11.967 1.00 88.62 91 LYS A C 1
ATOM 751 O O . LYS A 1 91 ? 0.231 -7.735 -11.713 1.00 88.62 91 LYS A O 1
ATOM 756 N N . ASP A 1 92 ? 0.919 -9.706 -12.446 1.00 89.75 92 ASP A N 1
ATOM 757 C CA . ASP A 1 92 ? -0.409 -10.323 -12.412 1.00 89.75 92 ASP A CA 1
ATOM 758 C C . ASP A 1 92 ? -0.651 -11.015 -11.054 1.00 89.75 92 ASP A C 1
ATOM 760 O O . ASP A 1 92 ? 0.135 -10.874 -10.114 1.00 89.75 92 ASP A O 1
ATOM 764 N N . LYS A 1 93 ? -1.774 -11.726 -10.917 1.00 88.81 93 LYS A N 1
ATOM 765 C CA . LYS A 1 93 ? -2.116 -12.471 -9.692 1.00 88.81 93 LYS A CA 1
ATOM 766 C C . LYS A 1 93 ? -1.160 -13.627 -9.377 1.00 88.81 93 LYS A C 1
ATOM 768 O O . LYS A 1 93 ? -1.053 -14.032 -8.222 1.00 88.81 93 LYS A O 1
ATOM 773 N N . ASP A 1 94 ? -0.472 -14.132 -10.395 1.00 89.31 94 ASP A N 1
ATOM 774 C CA . ASP A 1 94 ? 0.483 -15.231 -10.301 1.00 89.31 94 ASP A CA 1
ATOM 775 C C . ASP A 1 94 ? 1.920 -14.705 -10.087 1.00 89.31 94 ASP A C 1
ATOM 777 O O . ASP A 1 94 ? 2.855 -15.484 -9.901 1.00 89.31 94 ASP A O 1
ATOM 781 N N . GLY A 1 95 ? 2.095 -13.377 -10.051 1.00 85.56 95 GLY A N 1
ATOM 782 C CA . GLY A 1 95 ? 3.374 -12.699 -9.858 1.00 85.56 95 GLY A CA 1
ATOM 783 C C . GLY A 1 95 ? 4.169 -12.493 -11.149 1.00 85.56 95 GLY A C 1
ATOM 784 O O . GLY A 1 95 ? 5.304 -12.015 -11.083 1.00 85.56 95 GLY A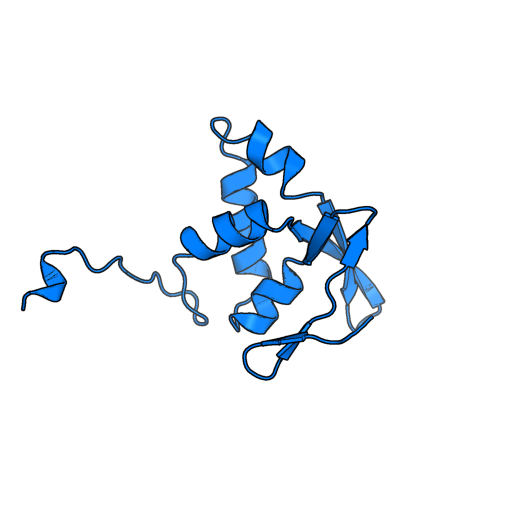 O 1
ATOM 785 N N . ASN A 1 96 ? 3.603 -12.819 -12.314 1.00 88.25 96 ASN A N 1
ATOM 786 C CA . ASN A 1 96 ? 4.272 -12.608 -13.593 1.00 88.25 96 ASN A CA 1
ATOM 787 C C . ASN A 1 96 ? 4.254 -11.128 -13.951 1.00 88.25 96 ASN A C 1
ATOM 789 O O . ASN A 1 96 ? 3.248 -10.449 -13.756 1.00 88.25 96 ASN A O 1
ATOM 793 N N . VAL A 1 97 ? 5.348 -10.627 -14.517 1.00 86.94 97 VAL A N 1
ATOM 794 C CA . VAL A 1 97 ? 5.380 -9.258 -15.033 1.00 86.94 97 VAL A CA 1
ATOM 795 C C . VAL A 1 97 ? 4.466 -9.168 -16.256 1.00 86.94 97 VAL A C 1
ATOM 797 O O . VAL A 1 97 ? 4.643 -9.885 -17.237 1.00 86.94 97 VAL A O 1
ATOM 800 N N . ILE A 1 98 ? 3.490 -8.273 -16.184 1.00 83.94 98 ILE A N 1
ATOM 801 C CA . ILE A 1 98 ? 2.651 -7.845 -17.290 1.00 83.94 98 ILE A CA 1
ATOM 802 C C . ILE A 1 98 ? 3.527 -6.934 -18.150 1.00 83.94 98 ILE A C 1
ATOM 804 O O . ILE A 1 98 ? 3.834 -5.803 -17.766 1.00 83.94 98 ILE A O 1
ATOM 808 N N . GLU A 1 99 ? 3.978 -7.443 -19.294 1.00 74.00 99 GLU A N 1
ATOM 809 C CA . GLU A 1 99 ? 4.687 -6.626 -20.275 1.00 74.00 99 GLU A CA 1
ATOM 810 C C . GLU A 1 99 ? 3.756 -5.509 -20.763 1.00 74.00 99 GLU A C 1
ATOM 812 O O . GLU A 1 99 ? 2.617 -5.751 -21.179 1.00 74.00 99 GLU A O 1
ATOM 817 N N . GLU A 1 100 ? 4.229 -4.264 -20.690 1.00 66.81 100 GLU A N 1
ATOM 818 C CA . GLU A 1 100 ? 3.554 -3.147 -21.343 1.00 66.81 100 GLU A CA 1
ATOM 819 C C . GLU A 1 100 ? 3.561 -3.435 -22.846 1.00 66.81 100 GLU A C 1
ATOM 821 O O . GLU A 1 100 ? 4.610 -3.360 -23.482 1.00 66.81 100 GLU A O 1
ATOM 826 N N . ARG A 1 101 ? 2.399 -3.778 -23.425 1.00 57.75 101 ARG A N 1
ATOM 827 C CA . ARG A 1 101 ? 2.265 -3.809 -24.886 1.00 57.75 101 ARG A CA 1
ATOM 828 C C . ARG A 1 101 ? 2.627 -2.426 -25.395 1.00 57.75 101 ARG A C 1
ATOM 830 O O . ARG A 1 101 ? 1.926 -1.452 -25.103 1.00 57.75 101 ARG A O 1
ATOM 837 N N . THR A 1 102 ? 3.716 -2.335 -26.144 1.00 58.62 102 THR A N 1
ATOM 838 C CA . THR A 1 102 ? 4.068 -1.080 -26.790 1.00 58.62 102 THR A CA 1
ATOM 839 C C . THR A 1 102 ? 3.012 -0.776 -27.854 1.00 58.62 102 THR A C 1
ATOM 841 O O . THR A 1 102 ? 2.319 -1.667 -28.353 1.00 58.62 102 THR A O 1
ATOM 844 N N . GLN A 1 103 ? 2.848 0.495 -28.226 1.00 55.41 103 GLN A N 1
ATOM 845 C CA . GLN A 1 103 ? 1.923 0.866 -29.306 1.00 55.41 103 GLN A CA 1
ATOM 846 C C . GLN A 1 103 ? 2.280 0.212 -30.660 1.00 55.41 103 GLN A C 1
ATOM 848 O O . GLN A 1 103 ? 1.461 0.257 -31.580 1.00 55.41 103 GLN A O 1
ATOM 853 N N . GLU A 1 104 ? 3.470 -0.384 -30.794 1.00 55.47 104 GLU A N 1
ATOM 854 C CA . GLU A 1 104 ? 3.867 -1.192 -31.951 1.00 55.47 104 GLU A CA 1
ATOM 855 C C . GLU A 1 104 ? 3.241 -2.595 -31.919 1.00 55.47 104 GLU A C 1
ATOM 857 O O . GLU A 1 104 ? 2.731 -3.045 -32.943 1.00 55.47 104 GLU A O 1
ATOM 862 N N . ASP A 1 105 ? 3.139 -3.228 -30.747 1.00 56.59 105 ASP A N 1
ATOM 863 C CA . ASP A 1 105 ? 2.582 -4.584 -30.594 1.00 56.59 105 ASP A CA 1
ATOM 864 C C . ASP A 1 105 ? 1.059 -4.646 -30.803 1.00 56.59 105 ASP A C 1
ATOM 866 O O . ASP A 1 105 ? 0.496 -5.699 -31.093 1.00 56.59 105 ASP A O 1
ATOM 870 N N . ALA A 1 106 ? 0.364 -3.513 -30.659 1.00 56.84 106 ALA A N 1
ATOM 871 C CA . ALA A 1 106 ? -1.083 -3.409 -30.868 1.00 56.84 106 ALA A CA 1
ATOM 872 C C . ALA A 1 106 ? -1.488 -3.227 -32.346 1.00 56.84 106 ALA A C 1
ATOM 874 O O . ALA A 1 106 ? -2.682 -3.160 -32.644 1.00 56.84 106 ALA A O 1
ATOM 875 N N . LYS A 1 107 ? -0.515 -3.102 -33.260 1.00 55.47 107 LYS A N 1
ATOM 876 C CA . LYS A 1 107 ? -0.742 -2.911 -34.704 1.00 55.47 107 LYS A CA 1
ATOM 877 C C . LYS A 1 107 ? -0.488 -4.169 -35.548 1.00 55.47 107 LYS A C 1
ATOM 879 O O . LYS A 1 107 ? -0.611 -4.075 -36.769 1.00 55.47 107 LYS A O 1
ATOM 884 N N . ALA A 1 108 ? -0.132 -5.294 -34.924 1.00 50.47 108 ALA A N 1
ATOM 885 C CA . ALA A 1 108 ? 0.075 -6.587 -35.581 1.00 50.47 108 ALA A CA 1
ATOM 886 C C . ALA A 1 108 ? -1.201 -7.442 -35.604 1.00 50.47 108 ALA A C 1
ATOM 888 O O . ALA A 1 108 ? -1.934 -7.446 -34.588 1.00 50.47 108 ALA A O 1
#

Radius of gyration: 15.31 Å; chains: 1; bounding box: 35×30×52 Å